Protein AF-A0ABD2N8P1-F1 (afdb_monomer_lite)

Sequence (182 aa):
FDCNRLTKDELTYELVIRGFEDVGTVEIMRSCPRNVIKLECSGQSLTYPSYSLNCDDEFNIIENKIKEVIGLIDQFNDDIKSSLYRKIISKIAHIVERVDRAHPTEDTKLEERSQLSSKALTLLPKLKTCVRTLHNQELSILDASLLNIRVDSDDDLSFDGSDEENEGAVGNSTPKPAGVTK

Structure (mmCIF, N/CA/C/O backbone):
data_AF-A0ABD2N8P1-F1
#
_entry.id   AF-A0ABD2N8P1-F1
#
loop_
_atom_site.group_PDB
_atom_site.id
_atom_site.type_symbol
_atom_site.label_atom_id
_atom_site.label_alt_id
_atom_site.label_comp_id
_atom_site.label_asym_id
_atom_site.label_entity_id
_atom_site.label_seq_id
_atom_site.pdbx_PDB_ins_code
_atom_site.Cartn_x
_atom_site.Cartn_y
_atom_site.Cartn_z
_atom_site.occupancy
_atom_site.B_iso_or_equiv
_atom_site.auth_seq_id
_atom_site.auth_comp_id
_atom_site.auth_asym_id
_atom_site.auth_atom_id
_atom_site.pdbx_PDB_model_num
ATOM 1 N N . PHE A 1 1 ? 2.872 -7.255 2.268 1.00 84.06 1 PHE A N 1
ATOM 2 C CA . PHE A 1 1 ? 1.469 -6.762 2.410 1.00 84.06 1 PHE A CA 1
ATOM 3 C C . PHE A 1 1 ? 0.478 -7.945 2.447 1.00 84.06 1 PHE A C 1
ATOM 5 O O . PHE A 1 1 ? 0.920 -9.076 2.294 1.00 84.06 1 PHE A O 1
ATOM 12 N N . ASP A 1 2 ? -0.837 -7.735 2.643 1.00 88.94 2 ASP A N 1
ATOM 13 C CA . ASP A 1 2 ? -1.879 -8.788 2.516 1.00 88.94 2 ASP A CA 1
ATOM 14 C C . ASP A 1 2 ? -2.625 -8.673 1.172 1.00 88.94 2 ASP A C 1
ATOM 16 O O . ASP A 1 2 ? -3.414 -7.748 0.967 1.00 88.94 2 ASP A O 1
ATOM 20 N N . CYS A 1 3 ? -2.422 -9.639 0.266 1.00 90.06 3 CYS A N 1
ATOM 21 C CA . CYS A 1 3 ? -3.036 -9.645 -1.068 1.00 90.06 3 CYS A CA 1
ATOM 22 C C . CYS A 1 3 ? -4.579 -9.647 -1.031 1.00 90.06 3 CYS A C 1
ATOM 24 O O . CYS A 1 3 ? -5.211 -9.201 -1.983 1.00 90.06 3 CYS A O 1
ATOM 26 N N . ASN A 1 4 ? -5.227 -10.111 0.049 1.00 90.56 4 ASN A N 1
ATOM 27 C CA . ASN A 1 4 ? -6.697 -10.071 0.141 1.00 90.56 4 ASN A CA 1
ATOM 28 C C . ASN A 1 4 ? -7.255 -8.641 0.193 1.00 90.56 4 ASN A C 1
ATOM 30 O O . ASN A 1 4 ? -8.431 -8.431 -0.103 1.00 90.56 4 ASN A O 1
ATOM 34 N N . ARG A 1 5 ? -6.424 -7.677 0.605 1.00 91.56 5 ARG A N 1
ATOM 35 C CA . ARG A 1 5 ? -6.806 -6.284 0.885 1.00 91.56 5 ARG A CA 1
ATOM 36 C C . ARG A 1 5 ? -6.405 -5.317 -0.225 1.00 91.56 5 ARG A C 1
ATOM 38 O O . ARG A 1 5 ? -6.773 -4.144 -0.163 1.00 91.56 5 ARG A O 1
ATOM 45 N N . LEU A 1 6 ? -5.691 -5.828 -1.226 1.00 91.62 6 LEU A N 1
ATOM 46 C CA . LEU A 1 6 ? -5.334 -5.110 -2.436 1.00 91.62 6 LEU A CA 1
ATOM 47 C C . LEU A 1 6 ? -6.500 -5.073 -3.434 1.00 91.62 6 LEU A C 1
ATOM 49 O O . LEU A 1 6 ? -7.371 -5.949 -3.471 1.00 91.62 6 LEU A O 1
ATOM 53 N N . THR A 1 7 ? -6.499 -4.014 -4.230 1.00 92.06 7 THR A N 1
ATOM 54 C CA . THR A 1 7 ? -7.407 -3.762 -5.357 1.00 92.06 7 THR A CA 1
ATOM 55 C C . THR A 1 7 ? -6.928 -4.484 -6.629 1.00 92.06 7 THR A C 1
ATOM 57 O O . THR A 1 7 ? -5.819 -5.017 -6.659 1.00 92.06 7 THR A O 1
ATOM 60 N N . LYS A 1 8 ? -7.778 -4.610 -7.663 1.00 90.75 8 LYS A N 1
ATOM 61 C CA . LYS A 1 8 ? -7.465 -5.446 -8.846 1.00 90.75 8 LYS A CA 1
ATOM 62 C C . LYS A 1 8 ? -6.214 -4.950 -9.582 1.00 90.75 8 LYS A C 1
ATOM 64 O O . LYS A 1 8 ? -5.401 -5.761 -10.005 1.00 90.75 8 LYS A O 1
ATOM 69 N N . ASP A 1 9 ? -6.061 -3.640 -9.711 1.00 91.19 9 ASP A N 1
ATOM 70 C CA . ASP A 1 9 ? -4.898 -2.953 -10.278 1.00 91.19 9 ASP A CA 1
ATOM 71 C C . ASP A 1 9 ? -3.611 -3.240 -9.489 1.00 91.19 9 ASP A C 1
ATOM 73 O O . ASP A 1 9 ? -2.598 -3.597 -10.082 1.00 91.19 9 ASP A O 1
ATOM 77 N N . GLU A 1 10 ? -3.665 -3.185 -8.156 1.00 92.69 10 GLU A N 1
ATOM 78 C CA . GLU A 1 10 ? -2.534 -3.523 -7.277 1.00 92.69 10 GLU A CA 1
ATOM 79 C C . GLU A 1 10 ? -2.137 -5.004 -7.413 1.00 92.69 10 GLU A C 1
ATOM 81 O O . GLU A 1 10 ? -0.960 -5.324 -7.539 1.00 92.69 10 GLU A O 1
ATOM 86 N N . LEU A 1 11 ? -3.115 -5.915 -7.480 1.00 91.81 11 LEU A N 1
ATOM 87 C CA . LEU A 1 11 ? -2.852 -7.335 -7.743 1.00 91.81 11 LEU A CA 1
ATOM 88 C C . LEU A 1 11 ? -2.287 -7.578 -9.147 1.00 91.81 11 LEU A C 1
ATOM 90 O O . LEU A 1 11 ? -1.406 -8.414 -9.303 1.00 91.81 11 LEU A O 1
ATOM 94 N N . THR A 1 12 ? -2.773 -6.852 -10.158 1.00 90.94 12 THR A N 1
ATOM 95 C CA . THR A 1 12 ? -2.262 -6.944 -11.538 1.00 90.94 12 THR A CA 1
ATOM 96 C C . THR A 1 12 ? -0.800 -6.509 -11.587 1.00 90.94 12 THR A C 1
ATOM 98 O O . THR A 1 12 ? 0.025 -7.215 -12.153 1.00 90.94 12 THR A O 1
ATOM 101 N N . TYR A 1 13 ? -0.463 -5.398 -10.929 1.00 91.06 13 TYR A N 1
ATOM 102 C CA . TYR A 1 13 ? 0.910 -4.916 -10.807 1.00 91.06 13 TYR A CA 1
ATOM 103 C C . TYR A 1 13 ? 1.836 -5.968 -10.168 1.00 91.06 13 TYR A C 1
ATOM 105 O O . TYR A 1 13 ? 2.838 -6.342 -10.773 1.00 91.06 13 TYR A O 1
ATOM 113 N N . GLU A 1 14 ? 1.472 -6.522 -9.005 1.00 91.56 14 GLU A N 1
ATOM 114 C CA . GLU A 1 14 ? 2.292 -7.519 -8.289 1.00 91.56 14 GLU A CA 1
ATOM 115 C C . GLU A 1 14 ? 2.483 -8.850 -9.046 1.00 91.56 14 GLU A C 1
ATOM 117 O O . GLU A 1 14 ? 3.430 -9.589 -8.756 1.00 91.56 14 GLU A O 1
ATOM 122 N N . LEU A 1 15 ? 1.595 -9.159 -9.997 1.00 90.25 15 LEU A N 1
ATOM 123 C CA . LEU A 1 15 ? 1.695 -10.296 -10.916 1.00 90.25 15 LEU A CA 1
ATOM 124 C C . LEU A 1 15 ? 2.618 -9.993 -12.101 1.00 90.25 15 LEU A C 1
ATOM 126 O O . LEU A 1 15 ? 3.538 -10.765 -12.372 1.00 90.25 15 LEU A O 1
ATOM 130 N N . VAL A 1 16 ? 2.412 -8.849 -12.762 1.00 89.31 16 VAL A N 1
ATOM 131 C CA . VAL A 1 16 ? 3.178 -8.424 -13.944 1.00 89.31 16 VAL A CA 1
ATOM 132 C C . VAL A 1 16 ? 4.664 -8.276 -13.615 1.00 89.31 16 VAL A C 1
ATOM 134 O O . VAL A 1 16 ? 5.497 -8.842 -14.320 1.00 89.31 16 VAL A O 1
ATOM 137 N N . ILE A 1 17 ? 5.019 -7.637 -12.492 1.00 88.62 17 ILE A N 1
ATOM 138 C CA . ILE A 1 17 ? 6.430 -7.510 -12.064 1.00 88.62 17 ILE A CA 1
ATOM 139 C C . ILE A 1 17 ? 7.101 -8.860 -11.749 1.00 88.62 17 ILE A C 1
ATOM 141 O O . ILE A 1 17 ? 8.323 -8.934 -11.669 1.00 88.62 17 ILE A O 1
ATOM 145 N N . ARG A 1 18 ? 6.313 -9.927 -11.560 1.00 88.31 18 ARG A N 1
ATOM 146 C CA . ARG A 1 18 ? 6.786 -11.300 -11.326 1.00 88.31 18 ARG A CA 1
ATOM 147 C C . ARG A 1 18 ? 6.705 -12.190 -12.572 1.00 88.31 18 ARG A C 1
ATOM 149 O O . ARG A 1 18 ? 7.014 -13.373 -12.480 1.00 88.31 18 ARG A O 1
ATOM 156 N N . GLY A 1 19 ? 6.322 -11.638 -13.726 1.00 87.12 19 GLY A N 1
ATOM 157 C CA . GLY A 1 19 ? 6.212 -12.369 -14.992 1.00 87.12 19 GLY A CA 1
ATOM 158 C C . GLY A 1 19 ? 4.931 -13.188 -15.161 1.00 87.12 19 GLY A C 1
ATOM 159 O O . GLY A 1 19 ? 4.904 -14.098 -15.986 1.00 87.12 19 GLY A O 1
ATOM 160 N N . PHE A 1 20 ? 3.878 -12.893 -14.394 1.00 87.25 20 PHE A N 1
ATOM 161 C CA . PHE A 1 20 ? 2.564 -13.513 -14.566 1.00 87.25 20 PHE A CA 1
ATOM 162 C C . PHE A 1 20 ? 1.635 -12.588 -15.355 1.00 87.25 20 PHE A C 1
ATOM 164 O O . PHE A 1 20 ? 1.108 -11.610 -14.821 1.00 87.25 20 PHE A O 1
ATOM 171 N N . GLU A 1 21 ? 1.404 -12.929 -16.619 1.00 82.88 21 GLU A N 1
ATOM 172 C CA . GLU A 1 21 ? 0.419 -12.274 -17.482 1.00 82.88 21 GLU A CA 1
ATOM 173 C C . GLU A 1 21 ? -0.933 -13.018 -17.453 1.00 82.88 21 GLU A C 1
ATOM 175 O O . GLU A 1 21 ? -1.002 -14.208 -17.145 1.00 82.88 21 GLU A O 1
ATOM 180 N N . ASP A 1 22 ? -2.013 -12.285 -17.734 1.00 73.75 22 ASP A N 1
ATOM 181 C CA . ASP A 1 22 ? -3.395 -12.768 -17.930 1.00 73.75 22 ASP A CA 1
ATOM 182 C C . ASP A 1 22 ? -3.952 -13.759 -16.875 1.00 73.75 22 ASP A C 1
ATOM 184 O O . ASP A 1 22 ? -4.574 -14.787 -17.160 1.00 73.75 22 ASP A O 1
ATOM 188 N N . VAL A 1 23 ? -3.737 -13.446 -15.593 1.00 73.50 23 VAL A N 1
ATOM 189 C CA . VAL A 1 23 ? -4.195 -14.277 -14.467 1.00 73.50 23 VAL A CA 1
ATOM 190 C C . VAL A 1 23 ? -5.703 -14.112 -14.227 1.00 73.50 23 VAL A C 1
ATOM 192 O O . VAL A 1 23 ? -6.139 -13.158 -13.587 1.00 73.50 23 VAL A O 1
ATOM 195 N N . GLY A 1 24 ? -6.484 -15.091 -14.695 1.00 80.81 24 GLY A N 1
ATOM 196 C CA . GLY A 1 24 ? -7.954 -15.079 -14.803 1.00 80.81 24 GLY A CA 1
ATOM 197 C C . GLY A 1 24 ? -8.776 -14.449 -13.661 1.00 80.81 24 GLY A C 1
ATOM 198 O O . GLY A 1 24 ? -9.168 -13.284 -13.735 1.00 80.81 24 GLY A O 1
ATOM 199 N N . THR A 1 25 ? -9.187 -15.230 -12.651 1.00 89.19 25 THR A N 1
ATOM 200 C CA . THR A 1 25 ? -10.119 -14.729 -11.616 1.00 89.19 25 THR A CA 1
ATOM 201 C C . THR A 1 25 ? -9.390 -13.987 -10.494 1.00 89.19 25 THR A C 1
ATOM 203 O O . THR A 1 25 ? -8.269 -14.332 -10.126 1.00 89.19 25 THR A O 1
ATOM 206 N N . VAL A 1 26 ? -10.060 -13.011 -9.865 1.00 86.56 26 VAL A N 1
ATOM 207 C CA . VAL A 1 26 ? -9.504 -12.220 -8.742 1.00 86.56 26 VAL A CA 1
ATOM 208 C C . VAL A 1 26 ? -9.037 -13.102 -7.572 1.00 86.56 26 VAL A C 1
ATOM 210 O O . VAL A 1 26 ? -8.120 -12.736 -6.841 1.00 86.56 26 VAL A O 1
ATOM 213 N N . GLU A 1 27 ? -9.629 -14.281 -7.388 1.00 88.25 27 GLU A N 1
ATOM 214 C CA . GLU A 1 27 ? -9.180 -15.254 -6.391 1.00 88.25 27 GLU A CA 1
ATOM 215 C C . GLU A 1 27 ? -7.808 -15.852 -6.740 1.00 88.25 27 GLU A C 1
ATOM 217 O O . GLU A 1 27 ? -6.910 -15.867 -5.893 1.00 88.25 27 GLU A O 1
ATOM 222 N N . ILE A 1 28 ? -7.597 -16.242 -8.002 1.00 88.06 28 ILE A N 1
ATOM 223 C CA . ILE A 1 28 ? -6.290 -16.693 -8.501 1.00 88.06 28 ILE A CA 1
ATOM 224 C C . ILE A 1 28 ? -5.282 -15.538 -8.413 1.00 88.06 28 ILE A C 1
ATOM 226 O O . ILE A 1 28 ? -4.182 -15.736 -7.893 1.00 88.06 28 ILE A O 1
ATOM 230 N N . MET A 1 29 ? -5.684 -14.314 -8.786 1.00 88.88 29 MET A N 1
ATOM 231 C CA . MET A 1 29 ? -4.850 -13.109 -8.655 1.00 88.88 29 MET A CA 1
ATOM 232 C C . MET A 1 29 ? -4.424 -12.809 -7.209 1.00 88.88 29 MET A C 1
ATOM 234 O O . MET A 1 29 ? -3.410 -12.155 -7.003 1.00 88.88 29 MET A O 1
ATOM 238 N N . ARG A 1 30 ? -5.164 -13.274 -6.191 1.00 91.19 30 ARG A N 1
ATOM 239 C CA . ARG A 1 30 ? -4.776 -13.164 -4.769 1.00 91.19 30 ARG A CA 1
ATOM 240 C C . ARG A 1 30 ? -3.928 -14.337 -4.288 1.00 91.19 30 ARG A C 1
ATOM 242 O O . ARG A 1 30 ? -3.081 -14.154 -3.413 1.00 91.19 30 ARG A O 1
ATOM 249 N N . SER A 1 31 ? -4.199 -15.537 -4.795 1.00 89.88 31 SER A N 1
ATOM 250 C CA . SER A 1 31 ? -3.516 -16.772 -4.399 1.00 89.88 31 SER A CA 1
ATOM 251 C C . SER A 1 31 ? -2.099 -16.844 -4.969 1.00 89.88 31 SER A C 1
ATOM 253 O O . SER A 1 31 ? -1.158 -17.168 -4.247 1.00 89.88 31 SER A O 1
ATOM 255 N N . CYS A 1 32 ? -1.930 -16.467 -6.239 1.00 88.62 32 CYS A N 1
ATOM 256 C CA . CYS A 1 32 ? -0.658 -16.539 -6.949 1.00 88.62 32 CYS A CA 1
ATOM 257 C C . CYS A 1 32 ? 0.455 -15.684 -6.295 1.00 88.62 32 CYS A C 1
ATOM 259 O O . CYS A 1 32 ? 1.419 -16.285 -5.814 1.00 88.62 32 CYS A O 1
ATOM 261 N N . PRO A 1 33 ? 0.327 -14.347 -6.122 1.00 87.25 33 PRO A N 1
ATOM 262 C CA . PRO A 1 33 ? 1.385 -13.546 -5.503 1.00 87.25 33 PRO A CA 1
ATOM 263 C C . PRO A 1 33 ? 1.606 -13.928 -4.036 1.00 87.25 33 PRO A C 1
ATOM 265 O O . PRO A 1 33 ? 2.738 -13.925 -3.571 1.00 87.25 33 PRO A O 1
ATOM 268 N N . ARG A 1 34 ? 0.563 -14.351 -3.304 1.00 90.00 34 ARG A N 1
ATOM 269 C CA . ARG A 1 34 ? 0.710 -14.860 -1.930 1.00 90.00 34 ARG A CA 1
ATOM 270 C C . ARG A 1 34 ? 1.604 -16.095 -1.867 1.00 90.00 34 ARG A C 1
ATOM 272 O O . ARG A 1 34 ? 2.397 -16.218 -0.937 1.00 90.00 34 ARG A O 1
ATOM 279 N N . ASN A 1 35 ? 1.436 -17.029 -2.797 1.00 88.56 35 ASN A N 1
ATOM 280 C CA . ASN A 1 35 ? 2.256 -18.232 -2.840 1.00 88.56 35 ASN A CA 1
ATOM 281 C C . ASN A 1 35 ? 3.689 -17.884 -3.238 1.00 88.56 35 ASN A C 1
ATOM 283 O O . ASN A 1 35 ? 4.609 -18.362 -2.588 1.00 88.56 35 ASN A O 1
ATOM 287 N N . VAL A 1 36 ? 3.878 -16.982 -4.203 1.00 87.81 36 VAL A N 1
ATOM 288 C CA . VAL A 1 36 ? 5.212 -16.517 -4.599 1.00 87.81 36 VAL A CA 1
ATOM 289 C C . VAL A 1 36 ? 5.940 -15.813 -3.445 1.00 87.81 36 VAL A C 1
ATOM 291 O O . VAL A 1 36 ? 7.051 -16.212 -3.113 1.00 87.81 36 VAL A O 1
ATOM 294 N N . ILE A 1 37 ? 5.288 -14.885 -2.735 1.00 86.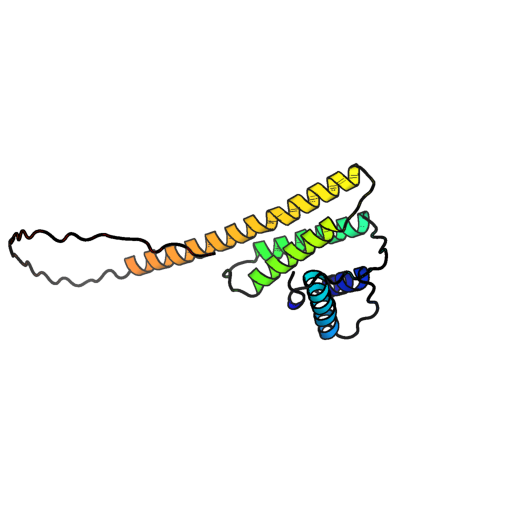94 37 ILE A N 1
ATOM 295 C CA . ILE A 1 37 ? 5.852 -14.211 -1.547 1.00 86.94 37 ILE A CA 1
ATOM 296 C C . ILE A 1 37 ? 6.240 -15.218 -0.451 1.00 86.94 37 ILE A C 1
ATOM 298 O O . ILE A 1 37 ? 7.256 -15.057 0.219 1.00 86.94 37 ILE A O 1
ATOM 302 N N . LYS A 1 38 ? 5.477 -16.305 -0.268 1.00 88.75 38 LYS A N 1
ATOM 303 C CA . LYS A 1 38 ? 5.870 -17.377 0.666 1.00 88.75 38 LYS A CA 1
ATOM 304 C C . LYS A 1 38 ? 7.142 -18.107 0.226 1.00 88.75 38 LYS A C 1
ATOM 306 O O . LYS A 1 38 ? 7.929 -18.476 1.094 1.00 88.75 38 LYS A O 1
ATOM 311 N N . LEU A 1 39 ? 7.338 -18.325 -1.077 1.00 87.50 39 LEU A N 1
ATOM 312 C CA . LEU A 1 39 ? 8.556 -18.944 -1.608 1.00 87.50 39 LEU A CA 1
ATOM 313 C C . LEU A 1 39 ? 9.757 -17.996 -1.446 1.00 87.50 39 LEU A C 1
ATOM 315 O O . LEU A 1 39 ? 10.779 -18.428 -0.912 1.00 87.50 39 LEU A O 1
ATOM 319 N N . GLU A 1 40 ? 9.590 -16.705 -1.765 1.00 86.31 40 GLU A N 1
ATOM 320 C CA . GLU A 1 40 ? 10.573 -15.636 -1.501 1.00 86.31 40 GLU A CA 1
ATOM 321 C C . GLU A 1 40 ? 11.011 -15.648 -0.020 1.00 86.31 40 GLU A C 1
ATOM 323 O O . GLU A 1 40 ? 12.195 -15.789 0.287 1.00 86.31 40 GLU A O 1
ATOM 328 N N . CYS A 1 41 ? 10.056 -15.606 0.921 1.00 85.38 41 CYS A N 1
ATOM 329 C CA . CYS A 1 41 ? 10.340 -15.658 2.362 1.00 85.38 41 CYS A CA 1
ATOM 330 C C . CYS A 1 41 ? 10.957 -16.9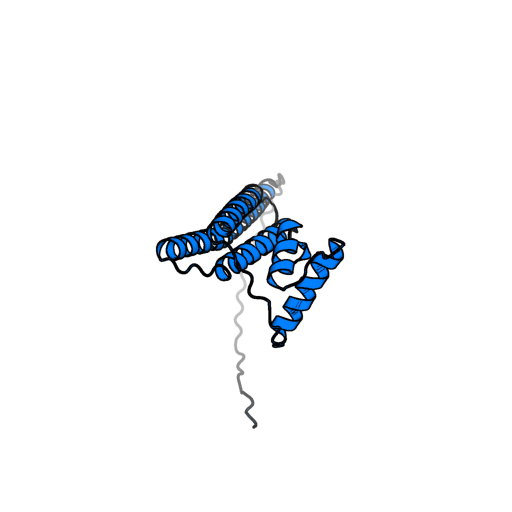86 2.838 1.00 85.38 41 CYS A C 1
ATOM 332 O O . CYS A 1 41 ? 11.578 -17.014 3.898 1.00 85.38 41 CYS A O 1
ATOM 334 N N . SER A 1 42 ? 10.796 -18.083 2.090 1.00 89.50 42 SER A N 1
ATOM 335 C CA . SER A 1 42 ? 11.434 -19.375 2.394 1.00 89.50 42 SER A CA 1
ATOM 336 C C . SER A 1 42 ? 12.888 -19.475 1.910 1.00 89.50 42 SER A C 1
ATOM 338 O O . SER A 1 42 ? 13.522 -20.513 2.090 1.00 89.50 42 SER A O 1
ATOM 340 N N . GLY A 1 43 ? 13.425 -18.411 1.300 1.00 83.12 43 GLY A N 1
ATOM 341 C CA . GLY A 1 43 ? 14.783 -18.376 0.755 1.00 83.12 43 GLY A CA 1
ATOM 342 C C . GLY A 1 43 ? 14.920 -19.022 -0.625 1.00 83.12 43 GLY A C 1
ATOM 343 O O . GLY A 1 43 ? 16.040 -19.207 -1.100 1.00 83.12 43 GLY A O 1
ATOM 344 N N . GLN A 1 44 ? 13.811 -19.362 -1.292 1.00 82.56 44 GLN A N 1
ATOM 345 C CA . GLN A 1 44 ? 13.855 -19.810 -2.681 1.00 82.56 44 GLN A CA 1
ATOM 346 C C . GLN A 1 44 ? 14.045 -18.602 -3.599 1.00 82.56 44 GLN A C 1
ATOM 348 O O . GLN A 1 44 ? 13.186 -17.726 -3.686 1.00 82.56 44 GLN A O 1
ATOM 353 N N . SER A 1 45 ? 15.185 -18.560 -4.292 1.00 73.19 45 SER A N 1
ATOM 354 C CA . SER A 1 45 ? 15.455 -17.528 -5.289 1.00 73.19 45 SER A CA 1
ATOM 355 C C . SER A 1 45 ? 14.634 -17.801 -6.548 1.00 73.19 45 SER A C 1
ATOM 357 O O . SER A 1 45 ? 14.816 -18.820 -7.213 1.00 73.19 45 SER A O 1
ATOM 359 N N . LEU A 1 46 ? 13.726 -16.880 -6.863 1.00 78.50 46 LEU A N 1
ATOM 360 C CA . LEU A 1 46 ? 12.984 -16.844 -8.116 1.00 78.50 46 LEU A CA 1
ATOM 361 C C . LEU A 1 46 ? 13.591 -15.754 -9.001 1.00 78.50 46 LEU A C 1
ATOM 363 O O . LEU A 1 46 ? 13.789 -14.622 -8.559 1.00 78.50 46 LEU A O 1
ATOM 367 N N . THR A 1 47 ? 13.911 -16.095 -10.248 1.00 77.56 47 THR A N 1
ATOM 368 C CA . THR A 1 47 ? 14.393 -15.121 -11.232 1.00 77.56 47 THR A CA 1
ATOM 369 C C . THR A 1 47 ? 13.197 -14.458 -11.899 1.00 77.56 47 THR A C 1
ATOM 371 O O . THR A 1 47 ? 12.467 -15.107 -12.645 1.00 77.56 47 THR A O 1
ATOM 374 N N . TYR A 1 48 ? 12.999 -13.169 -11.635 1.00 82.00 48 TYR A N 1
ATOM 375 C CA . TYR A 1 48 ? 11.939 -12.381 -12.263 1.00 82.00 48 TYR A CA 1
ATOM 376 C C . TYR A 1 48 ? 12.404 -11.739 -13.573 1.00 82.00 48 TYR A C 1
ATOM 378 O O . TYR A 1 48 ? 13.595 -11.443 -13.719 1.00 82.00 48 TYR A O 1
ATOM 386 N N . PRO A 1 49 ? 11.493 -11.518 -14.539 1.00 81.69 49 PRO A N 1
ATOM 387 C CA . PRO A 1 49 ? 11.819 -10.758 -15.737 1.00 81.69 49 PRO A CA 1
ATOM 388 C C . PRO A 1 49 ? 12.199 -9.318 -15.372 1.00 81.69 49 PRO A C 1
ATOM 390 O O . PRO A 1 49 ? 11.682 -8.740 -14.416 1.00 81.69 49 PRO A O 1
ATOM 393 N N . SER A 1 50 ? 13.085 -8.713 -16.164 1.00 73.50 50 SER A N 1
ATOM 394 C CA . SER A 1 50 ? 13.394 -7.289 -16.027 1.00 73.50 50 SER A CA 1
ATOM 395 C C . SER A 1 50 ? 12.208 -6.470 -16.537 1.00 73.50 50 SER A C 1
ATOM 397 O O . SER A 1 50 ? 12.024 -6.308 -17.742 1.00 73.50 50 SER A O 1
ATOM 399 N N . TYR A 1 51 ? 11.372 -5.993 -15.616 1.00 70.44 51 TYR A N 1
ATOM 400 C CA . TYR A 1 51 ? 10.238 -5.136 -15.940 1.00 70.44 51 TYR A CA 1
ATOM 401 C C . TYR A 1 51 ? 10.691 -3.670 -15.970 1.00 70.44 51 TYR A C 1
ATOM 403 O O . TYR A 1 51 ? 11.014 -3.091 -14.931 1.00 70.44 51 TYR A O 1
ATOM 411 N N . SER A 1 52 ? 10.750 -3.066 -17.162 1.00 70.19 52 SER A N 1
ATOM 412 C CA . SER A 1 52 ? 11.176 -1.671 -17.332 1.00 70.19 52 SER A CA 1
ATOM 413 C C . SER A 1 52 ? 10.064 -0.707 -16.909 1.00 70.19 52 SER A C 1
ATOM 415 O O . SER A 1 52 ? 9.264 -0.246 -17.724 1.00 70.19 52 SER A O 1
ATOM 417 N N . LEU A 1 53 ? 10.013 -0.414 -15.612 1.00 75.56 53 LEU A N 1
ATOM 418 C CA . LEU A 1 53 ? 9.122 0.584 -15.033 1.00 75.56 53 LEU A CA 1
ATOM 419 C C . LEU A 1 53 ? 9.479 1.983 -15.558 1.00 75.56 53 LEU A C 1
ATOM 421 O O . LEU A 1 53 ? 10.569 2.488 -15.276 1.00 75.56 53 LEU A O 1
ATOM 425 N N . ASN A 1 54 ? 8.556 2.639 -16.267 1.00 87.44 54 ASN A N 1
ATOM 426 C CA . ASN A 1 54 ? 8.674 4.076 -16.491 1.00 87.44 54 ASN A CA 1
ATOM 427 C C . ASN A 1 54 ? 8.496 4.786 -15.142 1.00 87.44 54 ASN A C 1
ATOM 429 O O . ASN A 1 54 ? 7.416 4.743 -14.552 1.00 87.44 54 ASN A O 1
ATOM 433 N N . CYS A 1 55 ? 9.560 5.422 -14.649 1.00 87.75 55 CYS A N 1
ATOM 434 C CA . CYS A 1 55 ? 9.555 6.059 -13.334 1.00 87.75 55 CYS A CA 1
ATOM 435 C C . CYS A 1 55 ? 8.477 7.146 -13.222 1.00 87.75 55 CYS A C 1
ATOM 437 O O . CYS A 1 55 ? 7.866 7.267 -12.167 1.00 87.75 55 CYS A O 1
ATOM 439 N N . ASP A 1 56 ? 8.194 7.873 -14.306 1.00 89.56 56 ASP A N 1
ATOM 440 C CA . ASP A 1 56 ? 7.232 8.981 -14.285 1.00 89.56 56 ASP A CA 1
ATOM 441 C C . ASP A 1 56 ? 5.791 8.466 -14.136 1.00 89.56 56 ASP A C 1
ATOM 443 O O . ASP A 1 56 ? 5.017 8.977 -13.324 1.00 89.56 56 ASP A O 1
ATOM 447 N N . ASP A 1 57 ? 5.434 7.395 -14.851 1.00 90.81 57 ASP A N 1
ATOM 448 C CA . ASP A 1 57 ? 4.128 6.739 -14.710 1.00 90.81 57 ASP A CA 1
ATOM 449 C C . ASP A 1 57 ? 3.977 6.106 -13.317 1.00 90.81 57 ASP A C 1
ATOM 451 O O . ASP A 1 57 ? 2.937 6.242 -12.668 1.00 90.81 57 ASP A O 1
ATOM 455 N N . GLU A 1 58 ? 5.034 5.466 -12.811 1.00 90.88 58 GLU A N 1
ATOM 456 C CA . GLU A 1 58 ? 5.033 4.862 -11.479 1.00 90.88 58 GLU A CA 1
ATOM 457 C C . GLU A 1 58 ? 4.886 5.892 -10.361 1.00 90.88 58 GLU A C 1
ATOM 459 O O . GLU A 1 58 ? 4.082 5.682 -9.452 1.00 90.88 58 GLU A O 1
ATOM 464 N N . PHE A 1 59 ? 5.603 7.016 -10.423 1.00 94.25 59 PHE A N 1
ATOM 465 C CA . PHE A 1 59 ? 5.497 8.091 -9.437 1.00 94.25 59 PHE A CA 1
ATOM 466 C C . PHE A 1 59 ? 4.088 8.691 -9.414 1.00 94.25 59 PHE A C 1
ATOM 468 O O . PHE A 1 59 ? 3.509 8.836 -8.333 1.00 94.25 59 PHE A O 1
ATOM 475 N N . ASN A 1 60 ? 3.477 8.913 -10.583 1.00 95.06 60 ASN A N 1
ATOM 476 C CA . ASN A 1 60 ? 2.077 9.328 -10.690 1.00 95.06 60 ASN A CA 1
ATOM 477 C C . ASN A 1 60 ? 1.112 8.309 -10.051 1.00 95.06 60 ASN A C 1
ATOM 479 O O . ASN A 1 60 ? 0.196 8.686 -9.312 1.00 95.06 60 ASN A O 1
ATOM 483 N N . ILE A 1 61 ? 1.304 7.005 -10.285 1.00 94.50 61 ILE A N 1
ATOM 484 C CA . ILE A 1 61 ? 0.462 5.960 -9.679 1.00 94.50 61 ILE A CA 1
ATOM 485 C C . ILE A 1 61 ? 0.667 5.901 -8.157 1.00 94.50 61 ILE A C 1
ATOM 487 O O . ILE A 1 61 ? -0.312 5.835 -7.409 1.00 94.50 61 ILE A O 1
ATOM 491 N N . ILE A 1 62 ? 1.912 5.969 -7.682 1.00 95.69 62 ILE A N 1
ATOM 492 C CA . ILE A 1 62 ? 2.265 6.003 -6.257 1.00 95.69 62 ILE A CA 1
ATOM 493 C C . ILE A 1 62 ? 1.614 7.210 -5.572 1.00 95.69 62 ILE A C 1
ATOM 495 O O . ILE A 1 62 ? 0.996 7.050 -4.519 1.00 95.69 62 ILE A O 1
ATOM 499 N N . GLU A 1 63 ? 1.689 8.405 -6.163 1.00 96.81 63 GLU A N 1
ATOM 500 C CA . GLU A 1 63 ? 1.098 9.614 -5.586 1.00 96.81 63 GLU A CA 1
ATOM 501 C C . GLU A 1 63 ? -0.436 9.516 -5.503 1.00 96.81 63 GLU A C 1
ATOM 503 O O . GLU A 1 63 ? -1.034 9.847 -4.475 1.00 96.81 63 GLU A O 1
ATOM 508 N N . ASN A 1 64 ? -1.082 8.978 -6.542 1.00 96.75 64 ASN A N 1
ATOM 509 C CA . ASN A 1 64 ? -2.522 8.711 -6.539 1.00 96.75 64 ASN A CA 1
ATOM 510 C C . ASN A 1 64 ? -2.922 7.675 -5.475 1.00 96.75 64 ASN A C 1
ATOM 512 O O . ASN A 1 64 ? -3.943 7.842 -4.805 1.00 96.75 64 ASN A O 1
ATOM 516 N N . LYS A 1 65 ? -2.098 6.648 -5.239 1.00 96.25 65 LYS A N 1
ATOM 517 C CA . LYS A 1 65 ? -2.319 5.669 -4.163 1.00 96.25 65 LYS A CA 1
ATOM 518 C C . LYS A 1 65 ? -2.083 6.248 -2.769 1.00 96.25 65 LYS A C 1
ATOM 520 O O . LYS A 1 65 ? -2.823 5.910 -1.848 1.00 96.25 65 LYS A O 1
ATOM 525 N N . ILE A 1 66 ? -1.135 7.170 -2.608 1.00 97.38 66 ILE A N 1
ATOM 526 C CA . ILE A 1 66 ? -0.967 7.944 -1.369 1.00 97.38 66 ILE A CA 1
ATOM 527 C C . ILE A 1 66 ? -2.227 8.782 -1.095 1.00 97.38 66 ILE A C 1
ATOM 529 O O . ILE A 1 66 ? -2.735 8.746 0.024 1.00 97.38 66 ILE A O 1
ATOM 533 N N . LYS A 1 67 ? -2.783 9.463 -2.109 1.00 97.50 67 LYS A N 1
ATOM 534 C CA . LYS A 1 67 ? -4.048 10.218 -2.000 1.00 97.50 67 LYS A CA 1
ATOM 535 C C . LYS A 1 67 ? -5.233 9.309 -1.627 1.00 97.50 67 LYS A C 1
ATOM 537 O O . LYS A 1 67 ? -5.984 9.652 -0.716 1.00 97.50 67 LYS A O 1
ATOM 542 N N . GLU A 1 68 ? -5.357 8.130 -2.250 1.00 96.56 68 GLU A N 1
ATOM 543 C CA . GLU A 1 68 ? -6.370 7.112 -1.901 1.00 96.56 68 GLU A CA 1
ATOM 544 C C . GLU A 1 68 ? -6.275 6.712 -0.416 1.00 96.56 68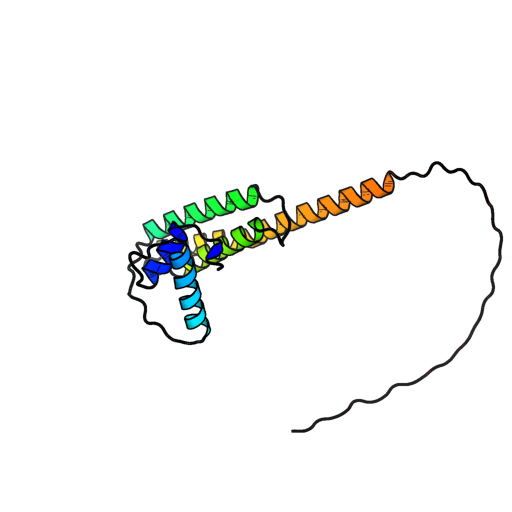 GLU A C 1
ATOM 546 O O . GLU A 1 68 ? -7.275 6.695 0.300 1.00 96.56 68 GLU A O 1
ATOM 551 N N . VAL A 1 69 ? -5.063 6.426 0.070 1.00 96.94 69 VAL A N 1
ATOM 552 C CA . VAL A 1 69 ? -4.833 6.004 1.459 1.00 96.94 69 VAL A CA 1
ATOM 553 C C . VAL A 1 69 ? -5.055 7.137 2.462 1.00 96.94 69 VAL A C 1
ATOM 555 O O . VAL A 1 69 ? -5.587 6.867 3.536 1.00 96.94 69 VAL A O 1
ATOM 558 N N . ILE A 1 70 ? -4.712 8.386 2.130 1.00 96.94 70 ILE A N 1
ATOM 559 C CA . ILE A 1 70 ? -5.037 9.553 2.968 1.00 96.94 70 ILE A CA 1
ATOM 560 C C . ILE A 1 70 ? -6.555 9.649 3.161 1.00 96.94 70 ILE A C 1
ATOM 562 O O . ILE A 1 70 ? -7.007 9.658 4.300 1.00 96.94 70 ILE A O 1
ATOM 566 N N . GLY A 1 71 ? -7.344 9.568 2.083 1.00 96.50 71 GLY A N 1
ATOM 567 C CA . GLY A 1 71 ? -8.808 9.582 2.185 1.00 96.50 71 GLY A CA 1
ATOM 568 C C . GLY A 1 71 ? -9.384 8.440 3.038 1.00 96.50 71 GLY A C 1
ATOM 569 O O . GLY A 1 71 ? -10.371 8.640 3.740 1.00 96.50 71 GLY A O 1
ATOM 570 N N . LEU A 1 72 ? -8.752 7.258 3.038 1.00 95.44 72 LEU A N 1
ATOM 571 C CA . LEU A 1 72 ? -9.130 6.151 3.929 1.00 95.44 72 LEU A CA 1
ATOM 572 C C . LEU A 1 72 ? -8.749 6.396 5.401 1.00 95.44 72 LEU A C 1
ATOM 574 O O . LEU A 1 72 ? -9.441 5.889 6.278 1.00 95.44 72 LEU A O 1
ATOM 578 N N . ILE A 1 73 ? -7.664 7.130 5.675 1.00 96.12 73 ILE A N 1
ATOM 579 C CA . ILE A 1 73 ? -7.247 7.525 7.033 1.00 96.12 73 ILE A CA 1
ATOM 580 C C . ILE A 1 73 ? -8.155 8.636 7.572 1.00 96.12 73 ILE A C 1
ATOM 582 O O . ILE A 1 73 ? -8.555 8.577 8.730 1.00 96.12 73 ILE A O 1
ATOM 586 N N . ASP A 1 74 ? -8.530 9.607 6.740 1.00 94.50 74 ASP A N 1
ATOM 587 C CA . ASP A 1 74 ? -9.413 10.711 7.137 1.00 94.50 74 ASP A CA 1
ATOM 588 C C . ASP A 1 74 ? -10.848 10.223 7.431 1.00 94.50 74 ASP A C 1
ATOM 590 O O . ASP A 1 74 ? -11.554 10.802 8.252 1.00 94.50 74 ASP A O 1
ATOM 594 N N . GLN A 1 75 ? -11.269 9.120 6.799 1.00 93.38 75 GLN A N 1
ATOM 595 C CA . GLN A 1 75 ? -12.542 8.427 7.053 1.00 93.38 75 GLN A CA 1
ATOM 596 C C . GLN A 1 75 ? -12.444 7.342 8.145 1.00 93.38 75 GLN A C 1
ATOM 598 O O . GLN A 1 75 ? -13.413 6.620 8.389 1.00 93.38 75 GLN A O 1
ATOM 603 N N . PHE A 1 76 ? -11.281 7.168 8.780 1.00 95.06 76 PHE A N 1
ATOM 604 C CA . PHE A 1 76 ? -11.056 6.090 9.738 1.00 95.06 76 PHE A CA 1
ATOM 605 C C . PHE A 1 76 ? -11.646 6.421 11.118 1.00 95.06 76 PHE A C 1
ATOM 607 O O . PHE A 1 76 ? -11.126 7.272 11.837 1.00 95.06 76 PHE A O 1
ATOM 614 N N . ASN A 1 77 ? -12.703 5.699 11.498 1.00 92.25 77 ASN A N 1
ATOM 615 C CA . ASN A 1 77 ? -13.449 5.884 12.748 1.00 92.25 77 ASN A CA 1
ATOM 616 C C . ASN A 1 77 ? -13.737 4.532 13.443 1.00 92.25 77 ASN A C 1
ATOM 618 O O . ASN A 1 77 ? -14.878 4.237 13.789 1.00 92.25 77 ASN A O 1
ATOM 622 N N . ASP A 1 78 ? -12.721 3.667 13.535 1.00 91.38 78 ASP A N 1
ATOM 623 C CA . ASP A 1 78 ? -12.829 2.263 13.973 1.00 91.38 78 ASP A CA 1
ATOM 624 C C . ASP A 1 78 ? -11.568 1.844 14.775 1.00 91.38 78 ASP A C 1
ATOM 626 O O . ASP A 1 78 ? -10.642 2.639 14.956 1.00 91.38 78 ASP A O 1
ATOM 630 N N . ASP A 1 79 ? -11.494 0.603 15.261 1.00 91.44 79 ASP A N 1
ATOM 631 C CA . ASP A 1 79 ? -10.384 0.105 16.087 1.00 91.44 79 ASP A CA 1
ATOM 632 C C . ASP A 1 79 ? -9.217 -0.508 15.270 1.00 91.44 79 ASP A C 1
ATOM 634 O O . ASP A 1 79 ? -9.267 -0.676 14.046 1.00 91.44 79 ASP A O 1
ATOM 638 N N . ILE A 1 80 ? -8.131 -0.899 15.951 1.00 91.81 80 ILE A N 1
ATOM 639 C CA . ILE A 1 80 ? -6.967 -1.572 15.329 1.00 91.81 80 ILE A CA 1
ATOM 640 C C . ILE A 1 80 ? -7.260 -2.984 14.795 1.00 91.81 80 ILE A C 1
ATOM 642 O O . ILE A 1 80 ? -6.478 -3.533 14.012 1.00 91.81 80 ILE A O 1
ATOM 646 N N . LYS A 1 81 ? -8.342 -3.623 15.246 1.00 90.69 81 LYS A N 1
ATOM 647 C CA . LYS A 1 81 ? -8.742 -4.970 14.825 1.00 90.69 81 LYS A CA 1
ATOM 648 C C . LYS A 1 81 ? -9.582 -4.909 13.553 1.00 90.69 81 LYS A C 1
ATOM 650 O O . LYS A 1 81 ? -9.599 -5.915 12.833 1.00 90.69 81 LYS A O 1
ATOM 655 N N . SER A 1 82 ? -10.206 -3.769 13.263 1.00 93.75 82 SER A N 1
ATOM 656 C CA . SER A 1 82 ? -11.062 -3.510 12.110 1.00 93.75 82 SER A CA 1
ATOM 657 C C . SER A 1 82 ? -10.469 -3.955 10.773 1.00 93.75 82 SER A C 1
ATOM 659 O O . SER A 1 82 ? -9.254 -3.971 10.530 1.00 93.75 82 SER A O 1
ATOM 661 N N . SER A 1 83 ? -11.356 -4.314 9.842 1.00 93.44 83 SER A N 1
ATOM 662 C CA . SER A 1 83 ? -10.934 -4.676 8.487 1.00 93.44 83 SER A CA 1
ATOM 663 C C . SER A 1 83 ? -10.359 -3.470 7.732 1.00 93.44 83 SER A C 1
ATOM 665 O O . SER A 1 83 ? -9.450 -3.643 6.913 1.00 93.44 83 SER A O 1
ATOM 667 N N . LEU A 1 84 ? -10.842 -2.258 8.044 1.00 93.62 84 LEU A N 1
ATOM 668 C CA . LEU A 1 84 ? -10.369 -1.008 7.457 1.00 93.62 84 LEU A CA 1
ATOM 669 C C . LEU A 1 84 ? -8.934 -0.690 7.900 1.00 93.62 84 LEU A C 1
ATOM 671 O O . LEU A 1 84 ? -8.090 -0.487 7.029 1.00 93.62 84 LEU A O 1
ATOM 675 N N . TYR A 1 85 ? -8.610 -0.775 9.197 1.00 95.12 85 TYR A N 1
ATOM 676 C CA . TYR A 1 85 ? -7.241 -0.572 9.696 1.00 95.12 85 TYR A CA 1
ATOM 677 C C . TYR A 1 85 ? -6.246 -1.498 8.984 1.00 95.12 85 TYR A C 1
ATOM 679 O O . TYR A 1 85 ? -5.254 -1.055 8.401 1.00 95.12 85 TYR A O 1
ATOM 687 N N . ARG A 1 86 ? -6.557 -2.801 8.927 1.00 95.19 86 ARG A N 1
ATOM 688 C CA . ARG A 1 86 ? -5.713 -3.794 8.238 1.00 95.19 86 ARG A CA 1
ATOM 689 C C . ARG A 1 86 ? -5.601 -3.531 6.731 1.00 95.19 86 ARG A C 1
ATOM 691 O O . ARG A 1 86 ? -4.563 -3.835 6.141 1.00 95.19 86 ARG A O 1
ATOM 698 N N . LYS A 1 87 ? -6.648 -2.989 6.092 1.00 95.12 87 LYS A N 1
ATOM 699 C CA . LYS A 1 87 ? -6.635 -2.598 4.669 1.00 95.12 87 LYS A CA 1
ATOM 700 C C . LYS A 1 87 ? -5.707 -1.406 4.438 1.00 95.12 87 LYS A C 1
ATOM 702 O O . LYS A 1 87 ? -4.873 -1.480 3.540 1.00 95.12 87 LYS A O 1
ATOM 707 N N . ILE A 1 88 ? -5.797 -0.370 5.275 1.00 96.44 88 ILE A N 1
ATOM 708 C CA . ILE A 1 88 ? -4.923 0.810 5.226 1.00 96.44 88 ILE A CA 1
ATOM 709 C C . ILE A 1 88 ? -3.458 0.387 5.405 1.00 96.44 88 ILE A C 1
ATOM 711 O O . ILE A 1 88 ? -2.639 0.675 4.537 1.00 96.44 88 ILE A O 1
ATOM 715 N N . ILE A 1 89 ? -3.135 -0.389 6.448 1.00 96.50 89 ILE A N 1
ATOM 716 C CA . ILE A 1 89 ? -1.777 -0.924 6.674 1.00 96.50 89 ILE A CA 1
ATOM 717 C C . ILE A 1 89 ? -1.266 -1.721 5.462 1.00 96.50 89 ILE A C 1
ATOM 719 O O . ILE A 1 89 ? -0.117 -1.557 5.053 1.00 96.50 89 ILE A O 1
ATOM 723 N N . SER A 1 90 ? -2.114 -2.557 4.855 1.00 95.62 90 SER A N 1
ATOM 724 C CA . SER A 1 90 ? -1.728 -3.363 3.687 1.00 95.62 90 SER A CA 1
ATOM 725 C C . SER A 1 90 ? -1.436 -2.510 2.453 1.00 95.62 90 SER A C 1
ATOM 727 O O . SER A 1 90 ? -0.469 -2.795 1.749 1.00 95.62 90 SER A O 1
ATOM 729 N N . LYS A 1 91 ? -2.226 -1.453 2.219 1.00 95.94 91 LYS A N 1
ATOM 730 C CA . LYS A 1 91 ? -1.989 -0.489 1.138 1.00 95.94 91 LYS A CA 1
ATOM 731 C C . LYS A 1 91 ? -0.734 0.347 1.378 1.00 95.94 91 LYS A C 1
ATOM 733 O O . LYS A 1 91 ? 0.053 0.486 0.453 1.00 95.94 91 LYS A O 1
ATOM 738 N N . ILE A 1 92 ? -0.483 0.820 2.604 1.00 96.50 92 ILE A N 1
ATOM 739 C CA . ILE A 1 92 ? 0.765 1.535 2.935 1.00 96.50 92 ILE A CA 1
ATOM 740 C C . ILE A 1 92 ? 1.984 0.644 2.666 1.00 96.50 92 ILE A C 1
ATOM 742 O O . ILE A 1 92 ? 2.916 1.080 1.998 1.00 96.50 92 ILE A O 1
ATOM 746 N N . ALA A 1 93 ? 1.965 -0.612 3.125 1.00 95.19 93 ALA A N 1
ATOM 747 C CA . ALA A 1 93 ? 3.064 -1.548 2.887 1.00 95.19 93 ALA A CA 1
ATOM 748 C C . ALA A 1 93 ? 3.306 -1.796 1.385 1.00 95.19 93 ALA A C 1
ATOM 750 O O . ALA A 1 93 ? 4.449 -1.780 0.945 1.00 95.19 93 ALA A O 1
ATOM 751 N N . HIS A 1 94 ? 2.240 -1.964 0.596 1.00 95.38 94 HIS A N 1
ATOM 752 C CA . HIS A 1 94 ? 2.328 -2.116 -0.859 1.00 95.38 94 HIS A CA 1
ATOM 753 C C . HIS A 1 94 ? 2.861 -0.850 -1.560 1.00 95.38 94 HIS A C 1
ATOM 755 O O . HIS A 1 94 ? 3.672 -0.956 -2.474 1.00 95.38 94 HIS A O 1
ATOM 761 N N . ILE A 1 95 ? 2.472 0.352 -1.113 1.00 96.00 95 ILE A N 1
ATOM 762 C CA . ILE A 1 95 ? 3.022 1.620 -1.627 1.00 96.00 95 ILE A CA 1
ATOM 763 C C . ILE A 1 95 ? 4.525 1.719 -1.337 1.00 96.00 95 ILE A C 1
ATOM 765 O O . ILE A 1 95 ? 5.284 2.055 -2.238 1.00 96.00 95 ILE A O 1
ATOM 769 N N . VAL A 1 96 ? 4.964 1.412 -0.111 1.00 95.31 96 VAL A N 1
ATOM 770 C CA . VAL A 1 96 ? 6.392 1.447 0.259 1.00 95.31 96 VAL A CA 1
ATOM 771 C C . VAL A 1 96 ? 7.201 0.466 -0.593 1.00 95.31 96 VAL A C 1
ATOM 773 O O . VAL A 1 96 ? 8.229 0.848 -1.141 1.00 95.31 96 VAL A O 1
ATOM 776 N N . GLU A 1 97 ? 6.711 -0.761 -0.776 1.00 92.50 97 GLU A N 1
ATOM 777 C CA . GLU A 1 97 ? 7.368 -1.776 -1.611 1.00 92.50 97 GLU A CA 1
ATOM 778 C C . GLU A 1 97 ? 7.416 -1.366 -3.096 1.00 92.50 97 GLU A C 1
ATOM 780 O O . GLU A 1 97 ? 8.410 -1.594 -3.780 1.00 92.50 97 GLU A O 1
ATOM 785 N N . ARG A 1 98 ? 6.382 -0.678 -3.597 1.00 92.62 98 ARG A N 1
ATOM 786 C CA . ARG A 1 98 ? 6.363 -0.110 -4.954 1.00 92.62 98 ARG A CA 1
ATOM 787 C C . ARG A 1 98 ? 7.357 1.045 -5.133 1.00 92.62 98 ARG A C 1
ATOM 789 O O . ARG A 1 98 ? 8.007 1.119 -6.171 1.00 92.62 98 ARG A O 1
ATOM 796 N N . VAL A 1 99 ? 7.513 1.909 -4.126 1.00 93.62 99 VAL A N 1
ATOM 797 C CA . VAL A 1 99 ? 8.527 2.982 -4.119 1.00 93.62 99 VAL A CA 1
ATOM 798 C C . VAL A 1 99 ? 9.946 2.408 -4.081 1.00 93.62 99 VAL A C 1
ATOM 800 O O . VAL A 1 99 ? 10.816 2.909 -4.786 1.00 93.62 99 VAL A O 1
ATOM 803 N N . ASP A 1 100 ? 10.180 1.356 -3.294 1.00 91.25 100 ASP A N 1
ATOM 804 C CA . ASP A 1 100 ? 11.487 0.694 -3.180 1.00 91.25 100 ASP A CA 1
ATOM 805 C C . ASP A 1 100 ? 11.911 0.026 -4.500 1.00 91.25 100 ASP A C 1
ATOM 807 O O . ASP A 1 100 ? 13.056 0.141 -4.935 1.00 91.25 100 ASP A O 1
ATOM 811 N N . ARG A 1 101 ? 10.953 -0.579 -5.219 1.00 89.38 101 ARG A N 1
ATOM 812 C CA . ARG A 1 101 ? 11.185 -1.137 -6.562 1.00 89.38 101 ARG A CA 1
ATOM 813 C C . ARG A 1 101 ? 11.399 -0.081 -7.653 1.00 89.38 101 ARG A C 1
ATOM 815 O O . ARG A 1 101 ? 11.904 -0.436 -8.720 1.00 89.38 101 ARG A O 1
ATOM 822 N N . ALA A 1 102 ? 11.084 1.194 -7.420 1.00 88.12 102 ALA A N 1
ATOM 823 C CA . ALA A 1 102 ? 11.435 2.256 -8.356 1.00 88.12 102 ALA A CA 1
ATOM 824 C C . ALA A 1 102 ? 12.948 2.538 -8.287 1.00 88.12 102 ALA A C 1
ATOM 826 O O . ALA A 1 102 ? 13.473 3.019 -7.278 1.00 88.12 102 ALA A O 1
ATOM 827 N N . HIS A 1 103 ? 13.652 2.260 -9.385 1.00 86.31 103 HIS A N 1
ATOM 828 C CA . HIS A 1 103 ? 15.102 2.434 -9.519 1.00 86.31 103 HIS A CA 1
ATOM 829 C C . HIS A 1 103 ? 15.433 3.528 -10.553 1.00 86.31 103 HIS A C 1
ATOM 831 O O . HIS A 1 103 ? 15.932 3.216 -11.635 1.00 86.31 103 HIS A O 1
ATOM 837 N N . PRO A 1 104 ? 15.138 4.810 -10.261 1.00 88.19 104 PRO A N 1
ATOM 838 C CA . PRO A 1 104 ? 15.510 5.905 -11.144 1.00 88.19 104 PRO A CA 1
ATOM 839 C C . PRO A 1 104 ? 17.033 6.064 -11.212 1.00 88.19 104 PRO A C 1
ATOM 841 O O . PRO A 1 104 ? 17.728 5.951 -10.203 1.00 88.19 104 PRO A O 1
ATOM 844 N N . THR A 1 105 ? 17.535 6.374 -12.405 1.00 87.62 105 THR A N 1
ATOM 845 C CA . THR A 1 105 ? 18.958 6.653 -12.673 1.00 87.62 105 THR A CA 1
ATOM 846 C C . THR A 1 105 ? 19.299 8.145 -12.669 1.00 87.62 105 THR A C 1
ATOM 848 O O . THR A 1 105 ? 20.467 8.499 -12.775 1.00 87.62 105 THR A O 1
ATOM 851 N N . GLU A 1 106 ? 18.292 9.016 -12.595 1.00 90.94 106 GLU A N 1
ATOM 852 C CA . GLU A 1 106 ? 18.426 10.476 -12.623 1.00 90.94 106 GLU A CA 1
ATOM 853 C C . GLU A 1 106 ? 18.312 11.052 -11.205 1.00 90.94 106 GLU A C 1
ATOM 855 O O . GLU A 1 106 ? 17.396 10.687 -10.464 1.00 90.94 106 GLU A O 1
ATOM 860 N N . ASP A 1 107 ? 19.194 11.987 -10.837 1.00 90.00 107 ASP A N 1
ATOM 861 C CA . ASP A 1 107 ? 19.244 12.582 -9.488 1.00 90.00 107 ASP A CA 1
ATOM 862 C C . ASP A 1 107 ? 17.926 13.261 -9.075 1.00 90.00 107 ASP A C 1
ATOM 864 O O . ASP A 1 107 ? 17.472 13.120 -7.940 1.00 90.00 107 ASP A O 1
ATOM 868 N N . THR A 1 108 ? 17.258 13.933 -10.016 1.00 91.38 108 THR A N 1
ATOM 869 C CA . THR A 1 108 ? 15.932 14.546 -9.820 1.00 91.38 108 THR A CA 1
ATOM 870 C C . THR A 1 108 ? 14.878 13.510 -9.423 1.00 91.38 108 THR A C 1
ATOM 872 O O . THR A 1 108 ? 14.117 13.710 -8.477 1.00 91.38 108 THR A O 1
ATOM 875 N N . LYS A 1 109 ? 14.872 12.360 -10.103 1.00 90.94 109 LYS A N 1
ATOM 876 C CA . LYS A 1 109 ? 13.941 11.254 -9.850 1.00 90.94 109 LYS A CA 1
ATOM 877 C C . LYS A 1 109 ? 14.315 10.463 -8.589 1.00 90.94 109 LYS A C 1
ATOM 879 O O . LYS A 1 109 ? 13.434 9.920 -7.922 1.00 90.94 109 LYS A O 1
ATOM 884 N N . LEU A 1 110 ? 15.596 10.428 -8.208 1.00 92.31 110 LEU A N 1
ATOM 885 C CA . LEU A 1 110 ? 16.048 9.910 -6.910 1.00 92.31 110 LEU A CA 1
ATOM 886 C C . LEU A 1 110 ? 15.542 10.771 -5.742 1.00 92.31 110 LEU A C 1
ATOM 888 O O . LEU A 1 110 ? 15.119 10.219 -4.719 1.00 92.31 110 LEU A O 1
ATOM 892 N N . GLU A 1 111 ? 15.530 12.099 -5.893 1.00 93.88 111 GLU A N 1
ATOM 893 C CA . GLU A 1 111 ? 14.918 12.998 -4.911 1.00 93.88 111 GLU A CA 1
ATOM 894 C C . GLU A 1 111 ? 13.404 12.757 -4.821 1.00 93.88 111 GLU A C 1
ATOM 896 O O . GLU A 1 111 ? 12.884 12.519 -3.729 1.00 93.88 111 GLU A O 1
ATOM 901 N N . GLU A 1 112 ? 12.701 12.718 -5.956 1.00 94.06 112 GLU A N 1
ATOM 902 C CA . GLU A 1 112 ? 11.253 12.481 -5.997 1.00 94.06 112 GLU A CA 1
ATOM 903 C C . GLU A 1 112 ? 10.859 11.146 -5.345 1.00 94.06 112 GLU A C 1
ATOM 905 O O . GLU A 1 112 ? 9.978 11.113 -4.478 1.00 94.06 112 GLU A O 1
ATOM 910 N N . ARG A 1 113 ? 11.578 10.054 -5.644 1.00 94.31 113 ARG A N 1
ATOM 911 C CA . ARG A 1 113 ? 11.410 8.761 -4.959 1.00 94.31 113 ARG A CA 1
ATOM 912 C C . ARG A 1 113 ? 11.572 8.891 -3.443 1.00 94.31 113 ARG A C 1
ATOM 914 O O . ARG A 1 113 ? 10.799 8.307 -2.682 1.00 94.31 113 ARG A O 1
ATOM 921 N N . SER A 1 114 ? 12.558 9.662 -2.990 1.00 94.69 114 SER A N 1
ATOM 922 C CA . SER A 1 114 ? 12.829 9.883 -1.564 1.00 94.69 114 SER A CA 1
ATOM 923 C C . SER A 1 114 ? 11.705 10.682 -0.889 1.00 94.69 114 SER A C 1
ATOM 925 O O . SER A 1 114 ? 11.290 10.356 0.230 1.00 94.69 114 SER A O 1
ATOM 927 N N . GLN A 1 115 ? 11.135 11.667 -1.591 1.00 96.00 115 GLN A N 1
ATOM 928 C CA . GLN A 1 115 ? 9.944 12.393 -1.150 1.00 96.00 115 GLN A CA 1
ATOM 929 C C . GLN A 1 115 ? 8.704 11.481 -1.097 1.00 96.00 115 GLN A C 1
ATOM 931 O O . GLN A 1 115 ? 7.957 11.532 -0.119 1.00 96.00 115 GLN A O 1
ATOM 936 N N . LEU A 1 116 ? 8.479 10.621 -2.099 1.00 95.88 116 LEU A N 1
ATOM 937 C CA . LEU A 1 116 ? 7.367 9.658 -2.125 1.00 95.88 116 LEU A CA 1
ATOM 938 C C . LEU A 1 116 ? 7.483 8.606 -1.013 1.00 95.88 116 LEU A C 1
ATOM 940 O O . LEU A 1 116 ? 6.494 8.338 -0.329 1.00 95.88 116 LEU A O 1
ATOM 944 N N . SER A 1 117 ? 8.687 8.079 -0.769 1.00 95.25 117 SER A N 1
ATOM 945 C CA . SER A 1 117 ? 8.975 7.168 0.350 1.00 95.25 117 SER A CA 1
ATOM 946 C C . SER A 1 117 ? 8.648 7.826 1.692 1.00 95.25 117 SER A C 1
ATOM 948 O O . SER A 1 117 ? 7.880 7.289 2.494 1.00 95.25 117 SER A O 1
ATOM 950 N N . SER A 1 118 ? 9.129 9.058 1.892 1.00 96.50 118 SER A N 1
ATOM 951 C CA . SER A 1 118 ? 8.847 9.852 3.092 1.00 96.50 118 SER A CA 1
ATOM 952 C C . SER A 1 118 ? 7.342 10.084 3.275 1.00 96.50 118 SER A C 1
ATOM 954 O O . SER A 1 118 ? 6.801 9.813 4.348 1.00 96.50 118 SER A O 1
ATOM 956 N N . LYS A 1 119 ? 6.631 10.502 2.215 1.00 96.44 119 LYS A N 1
ATOM 957 C CA . LYS A 1 119 ? 5.167 10.670 2.222 1.00 96.44 119 LYS A CA 1
ATOM 958 C C . LYS A 1 119 ? 4.468 9.370 2.639 1.00 96.44 119 LYS A C 1
ATOM 960 O O . LYS A 1 119 ? 3.679 9.405 3.582 1.00 96.44 119 LYS A O 1
ATOM 965 N N . ALA A 1 120 ? 4.794 8.234 2.019 1.00 95.75 120 ALA A N 1
ATOM 966 C CA . ALA A 1 120 ? 4.196 6.934 2.332 1.00 95.75 120 ALA A CA 1
ATOM 967 C C . ALA A 1 120 ? 4.442 6.497 3.790 1.00 95.75 120 ALA A C 1
ATOM 969 O O . ALA A 1 120 ? 3.509 6.078 4.479 1.00 95.75 120 ALA A O 1
ATOM 970 N N . LEU A 1 121 ? 5.667 6.658 4.300 1.00 95.00 121 LEU A N 1
ATOM 971 C CA . LEU A 1 121 ? 6.015 6.311 5.681 1.00 95.00 121 LEU A CA 1
ATOM 972 C C . LEU A 1 121 ? 5.300 7.198 6.714 1.00 95.00 121 LEU A C 1
ATOM 974 O O . LEU A 1 121 ? 4.905 6.695 7.768 1.00 95.00 121 LEU A O 1
ATOM 978 N N . THR A 1 122 ? 5.040 8.480 6.412 1.00 96.62 122 THR A N 1
ATOM 979 C CA . THR A 1 122 ? 4.267 9.373 7.308 1.00 96.62 122 THR A CA 1
ATOM 980 C C . THR A 1 122 ? 2.786 8.998 7.453 1.00 96.62 122 THR A C 1
ATOM 982 O O . THR A 1 122 ? 2.121 9.488 8.368 1.00 96.62 122 THR A O 1
ATOM 985 N N . LEU A 1 123 ? 2.253 8.093 6.625 1.00 95.88 123 LEU A N 1
ATOM 986 C CA . LEU A 1 123 ? 0.873 7.607 6.757 1.00 95.88 123 LEU A CA 1
ATOM 987 C C . LEU A 1 123 ? 0.693 6.693 7.984 1.00 95.88 123 LEU A C 1
ATOM 989 O O . LEU A 1 123 ? -0.364 6.707 8.614 1.00 95.88 123 LEU A O 1
ATOM 993 N N . LEU A 1 124 ? 1.737 5.951 8.381 1.00 94.31 124 LEU A N 1
ATOM 994 C CA . LEU A 1 124 ? 1.713 5.083 9.567 1.00 94.31 124 LEU A CA 1
ATOM 995 C C . LEU A 1 124 ? 1.511 5.850 10.889 1.00 94.31 124 LEU A C 1
ATOM 997 O O . LEU A 1 124 ? 0.618 5.464 11.648 1.00 94.31 124 LEU A O 1
ATOM 1001 N N . PRO A 1 125 ? 2.285 6.908 11.222 1.00 95.06 125 PRO A N 1
ATOM 1002 C CA . PRO A 1 125 ? 2.037 7.686 12.431 1.00 95.06 125 PRO A CA 1
ATOM 1003 C C . PRO A 1 125 ? 0.695 8.426 12.379 1.00 95.06 125 PRO A C 1
ATOM 1005 O O . PRO A 1 125 ? 0.031 8.483 13.408 1.00 95.06 125 PRO A O 1
ATOM 1008 N N . LYS A 1 126 ? 0.239 8.908 11.209 1.00 94.38 126 LYS A N 1
ATOM 1009 C CA . LYS A 1 126 ? -1.101 9.511 11.066 1.00 94.38 126 LYS A CA 1
ATOM 1010 C C . LYS A 1 126 ? -2.210 8.539 11.481 1.00 94.38 126 LYS A C 1
ATOM 1012 O O . LYS A 1 126 ? -2.980 8.857 12.381 1.00 94.38 126 LYS A O 1
ATOM 1017 N N . LEU A 1 127 ? -2.226 7.328 10.915 1.00 94.50 127 LEU A N 1
ATOM 1018 C CA . LEU A 1 127 ? -3.204 6.293 11.270 1.00 94.50 127 LEU A CA 1
ATOM 1019 C C . LEU A 1 127 ? -3.155 5.929 12.766 1.00 94.50 127 LEU A C 1
ATOM 1021 O O . LEU A 1 127 ? -4.199 5.800 13.404 1.00 94.50 127 LEU A O 1
ATOM 1025 N N . LYS A 1 128 ? -1.952 5.798 13.347 1.00 92.94 128 LYS A N 1
ATOM 1026 C CA . LYS A 1 128 ? -1.781 5.534 14.789 1.00 92.94 128 LYS A CA 1
ATOM 1027 C C . LYS A 1 128 ? -2.339 6.662 15.661 1.00 92.94 128 LYS A C 1
ATOM 1029 O O . LYS A 1 128 ? -2.912 6.379 16.711 1.00 92.94 128 LYS A O 1
ATOM 1034 N N . THR A 1 129 ? -2.190 7.917 15.240 1.00 92.62 129 THR A N 1
ATOM 1035 C CA . THR A 1 129 ? -2.772 9.070 15.938 1.00 92.62 129 THR A CA 1
ATOM 1036 C C . THR A 1 129 ? -4.296 9.040 15.875 1.00 92.62 129 THR A C 1
ATOM 1038 O O . THR A 1 129 ? -4.917 9.193 16.922 1.00 92.62 129 THR A O 1
ATOM 1041 N N . CYS A 1 130 ? -4.905 8.759 14.715 1.00 91.31 130 CYS A N 1
ATOM 1042 C CA . CYS A 1 130 ? -6.365 8.620 14.599 1.00 91.31 130 CYS A CA 1
ATOM 1043 C C . CYS A 1 130 ? -6.910 7.553 15.562 1.00 91.31 130 CYS A C 1
ATOM 1045 O O . CYS A 1 130 ? -7.760 7.862 16.393 1.00 91.31 130 CYS A O 1
ATOM 1047 N N . VAL A 1 131 ? -6.336 6.342 15.542 1.00 92.19 131 VAL A N 1
ATOM 1048 C CA . VAL A 1 131 ? -6.663 5.255 16.489 1.00 92.19 131 VAL A CA 1
ATOM 1049 C C . VAL A 1 131 ? -6.587 5.719 17.948 1.00 92.19 131 VAL A C 1
ATOM 1051 O O . VAL A 1 131 ? -7.493 5.450 18.734 1.00 92.19 131 VAL A O 1
ATOM 1054 N N . ARG A 1 132 ? -5.502 6.406 18.334 1.00 89.00 132 ARG A N 1
ATOM 1055 C CA . ARG A 1 132 ? -5.302 6.849 19.720 1.00 89.00 132 ARG A CA 1
ATOM 1056 C C . ARG A 1 132 ? -6.333 7.897 20.140 1.00 89.00 132 ARG A C 1
ATOM 1058 O O . ARG A 1 132 ? -6.804 7.849 21.272 1.00 89.00 132 ARG A O 1
ATOM 1065 N N . THR A 1 133 ? -6.681 8.825 19.252 1.00 88.19 133 THR A N 1
ATOM 1066 C CA . THR A 1 133 ? -7.699 9.849 19.522 1.00 88.19 133 THR A CA 1
ATOM 1067 C C . THR A 1 133 ? -9.068 9.217 19.760 1.00 88.19 133 THR A C 1
ATOM 1069 O O . THR A 1 133 ? -9.719 9.575 20.736 1.00 88.19 133 THR A O 1
ATOM 1072 N N . LEU A 1 134 ? -9.463 8.238 18.938 1.00 86.62 134 LEU A N 1
ATOM 1073 C CA . LEU A 1 134 ? -10.726 7.507 19.097 1.00 86.62 134 LEU A CA 1
ATOM 1074 C C . LEU A 1 134 ? -10.776 6.759 20.434 1.00 86.62 134 LEU A C 1
ATOM 1076 O O . LEU A 1 134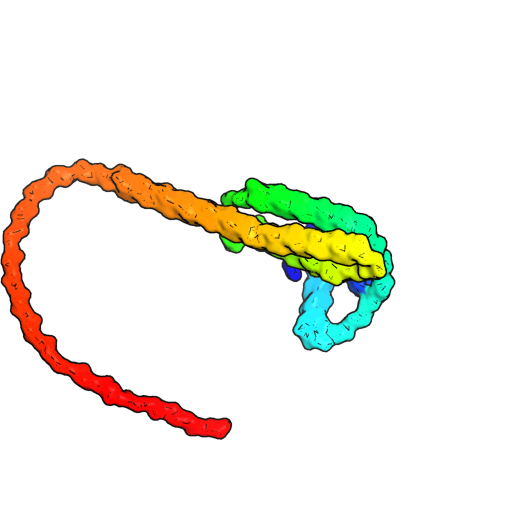 ? -11.710 6.940 21.209 1.00 86.62 134 LEU A O 1
ATOM 1080 N N . HIS A 1 135 ? -9.725 6.006 20.764 1.00 85.38 135 HIS A N 1
ATOM 1081 C CA . HIS A 1 135 ? -9.669 5.268 22.026 1.00 85.38 135 HIS A CA 1
ATOM 1082 C C . HIS A 1 135 ? -9.727 6.189 23.261 1.00 85.38 135 HIS A C 1
ATOM 1084 O O . HIS A 1 135 ? -10.405 5.890 24.242 1.00 85.38 135 HIS A O 1
ATOM 1090 N N . ASN A 1 136 ? -9.069 7.352 23.203 1.00 82.31 136 ASN A N 1
ATOM 1091 C CA . ASN A 1 136 ? -9.162 8.358 24.263 1.00 82.31 136 ASN A CA 1
ATOM 1092 C C . ASN A 1 136 ? -10.580 8.958 24.384 1.00 82.31 136 ASN A C 1
ATOM 1094 O O . ASN A 1 136 ? -11.005 9.289 25.490 1.00 82.31 136 ASN A O 1
ATOM 1098 N N . GLN A 1 137 ? -11.308 9.114 23.270 1.00 80.38 137 GLN A N 1
ATOM 1099 C CA . GLN A 1 137 ? -12.695 9.596 23.277 1.00 80.38 137 GLN A CA 1
ATOM 1100 C C . GLN A 1 137 ? -13.643 8.577 23.922 1.00 80.38 137 GLN A C 1
ATOM 1102 O O . GLN A 1 137 ? -14.460 8.968 24.752 1.00 80.38 137 GLN A O 1
ATOM 1107 N N . GLU A 1 138 ? -13.500 7.284 23.613 1.00 78.19 138 GLU A N 1
ATOM 1108 C CA . GLU A 1 138 ? -14.283 6.210 24.246 1.00 78.19 138 GLU A CA 1
ATOM 1109 C C . GLU A 1 138 ? -14.125 6.215 25.774 1.00 78.19 138 GLU A C 1
ATOM 1111 O O . GLU A 1 138 ? -15.119 6.221 26.502 1.00 78.19 138 GLU A O 1
ATOM 1116 N N . LEU A 1 139 ? -12.879 6.281 26.262 1.00 76.12 139 LEU A N 1
ATOM 1117 C CA . LEU A 1 139 ? -12.573 6.343 27.696 1.00 76.12 139 LEU A CA 1
ATOM 1118 C C . LEU A 1 139 ? -13.187 7.588 28.359 1.00 76.12 139 LEU A C 1
ATOM 1120 O O . LEU A 1 139 ? -13.842 7.476 29.392 1.00 76.12 139 LEU A O 1
ATOM 1124 N N . SER A 1 140 ? -13.068 8.760 27.726 1.00 79.62 140 SER A N 1
ATOM 1125 C CA . SER A 1 140 ? -13.649 10.003 28.252 1.00 79.62 140 SER A CA 1
ATOM 1126 C C . SER A 1 140 ? -15.183 9.976 28.339 1.00 79.62 140 SER A C 1
ATOM 1128 O O . SER A 1 140 ? -15.748 10.662 29.192 1.00 79.62 140 SER A O 1
ATOM 1130 N N . ILE A 1 141 ? -15.867 9.227 27.466 1.00 71.50 141 ILE A N 1
ATOM 1131 C CA . ILE A 1 141 ? -17.331 9.067 27.501 1.00 71.50 141 ILE A CA 1
ATOM 1132 C C . ILE A 1 141 ? -17.743 8.100 28.620 1.00 71.50 141 ILE A C 1
ATOM 1134 O O . ILE A 1 141 ? -18.751 8.334 29.293 1.00 71.50 141 ILE A O 1
ATOM 1138 N N . LEU A 1 142 ? -16.962 7.041 28.852 1.00 67.12 142 LEU A N 1
ATOM 1139 C CA . LEU A 1 142 ? -17.170 6.102 29.959 1.00 67.12 142 LEU A CA 1
ATOM 1140 C C . LEU A 1 142 ? -17.039 6.803 31.320 1.00 67.12 142 LEU A C 1
ATOM 1142 O O . LEU A 1 142 ? -17.949 6.685 32.141 1.00 67.12 142 LEU A O 1
ATOM 1146 N N . ASP A 1 143 ? -15.990 7.606 31.523 1.00 62.44 143 ASP A N 1
ATOM 1147 C CA . ASP A 1 143 ? -15.793 8.378 32.760 1.00 62.44 143 ASP A CA 1
ATOM 1148 C C . ASP A 1 143 ? -16.944 9.371 33.014 1.00 62.44 143 ASP A C 1
ATOM 1150 O O . ASP A 1 143 ? -17.481 9.449 34.122 1.00 62.44 143 ASP A O 1
ATOM 1154 N N . ALA A 1 144 ? -17.393 10.087 31.975 1.00 62.00 144 ALA A N 1
ATOM 1155 C CA . ALA A 1 144 ? -18.537 10.996 32.077 1.00 62.00 144 ALA A CA 1
ATOM 1156 C C . ALA A 1 144 ? -19.858 10.262 32.388 1.00 62.00 144 ALA A C 1
ATOM 1158 O O . ALA A 1 144 ? -20.703 10.787 33.112 1.00 62.00 144 ALA A O 1
ATOM 1159 N N . SER A 1 145 ? -20.030 9.040 31.874 1.00 63.50 145 SER A N 1
ATOM 1160 C CA . SER A 1 145 ? -21.218 8.214 32.127 1.00 63.50 145 SER A CA 1
ATOM 1161 C C . SER A 1 145 ? -21.247 7.676 33.560 1.00 63.50 145 SER A C 1
ATOM 1163 O O . SER A 1 145 ? -22.308 7.659 34.180 1.00 63.50 145 SER A O 1
ATOM 1165 N N . LEU A 1 146 ? -20.089 7.293 34.112 1.00 60.09 146 LEU A N 1
ATOM 1166 C CA . LEU A 1 146 ? -19.958 6.856 35.507 1.00 60.09 146 LEU A CA 1
ATOM 1167 C C . LEU A 1 146 ? -20.246 7.996 36.496 1.00 60.09 146 LEU A C 1
ATOM 1169 O O . LEU A 1 146 ? -20.932 7.778 37.492 1.00 60.09 146 LEU A O 1
ATOM 1173 N N . LEU A 1 147 ? -19.803 9.223 36.199 1.00 57.09 147 LEU A N 1
ATOM 1174 C CA . LEU A 1 147 ? -20.074 10.399 37.040 1.00 57.09 147 LEU A CA 1
ATOM 1175 C C . LEU A 1 147 ? -21.540 10.868 37.010 1.00 57.09 147 LEU A C 1
ATOM 1177 O O . LEU A 1 147 ? -21.947 11.626 37.890 1.00 57.09 147 LEU A O 1
ATOM 1181 N N . ASN A 1 148 ? -22.339 10.419 36.035 1.00 52.97 148 ASN A N 1
ATOM 1182 C CA . ASN A 1 148 ? -23.758 10.767 35.935 1.00 52.97 148 ASN A CA 1
ATOM 1183 C C . ASN A 1 148 ? -24.689 9.757 36.639 1.00 52.97 148 ASN A C 1
ATOM 1185 O O . ASN A 1 148 ? -25.896 9.984 36.701 1.00 52.97 148 ASN A O 1
ATOM 1189 N N . ILE A 1 149 ? -24.147 8.681 37.226 1.00 52.69 149 ILE A N 1
ATOM 1190 C CA . ILE A 1 149 ? -24.857 7.839 38.205 1.00 52.69 149 ILE A CA 1
ATOM 1191 C C . ILE A 1 149 ? -24.689 8.479 39.588 1.00 52.69 149 ILE A C 1
ATOM 1193 O O . ILE A 1 149 ? -24.077 7.920 40.499 1.00 52.69 149 ILE A O 1
ATOM 1197 N N . ARG A 1 150 ? -25.221 9.697 39.746 1.00 50.59 150 ARG A N 1
ATOM 1198 C CA . ARG A 1 150 ? -25.359 10.289 41.074 1.00 50.59 150 ARG A CA 1
ATOM 1199 C C . ARG A 1 150 ? -26.563 9.646 41.745 1.00 50.59 150 ARG A C 1
ATOM 1201 O O . ARG A 1 150 ? -27.709 9.910 41.399 1.00 50.59 150 ARG A O 1
ATOM 1208 N N . VAL A 1 151 ? -26.247 8.735 42.653 1.00 49.12 151 VAL A N 1
ATOM 1209 C CA . VAL A 1 151 ? -27.190 8.077 43.546 1.00 49.12 151 VAL A CA 1
ATOM 1210 C C . VAL A 1 151 ? -27.774 9.138 44.480 1.00 49.12 151 VAL A C 1
ATOM 1212 O O . VAL A 1 151 ? -27.110 9.551 45.428 1.00 49.12 151 VAL A O 1
ATOM 1215 N N . ASP A 1 152 ? -29.009 9.568 44.216 1.00 52.47 152 ASP A N 1
ATOM 1216 C CA . ASP A 1 152 ? -29.864 10.148 45.252 1.00 52.47 152 ASP A CA 1
ATOM 1217 C C . ASP A 1 152 ? -30.285 8.998 46.177 1.00 52.47 152 ASP A C 1
ATOM 1219 O O . ASP A 1 152 ? -31.264 8.283 45.946 1.00 52.47 152 ASP A O 1
ATOM 1223 N N . SER A 1 153 ? -29.474 8.748 47.198 1.00 48.03 153 SER A N 1
ATOM 1224 C CA . SER A 1 153 ? -29.834 7.919 48.346 1.00 48.03 153 SER A CA 1
ATOM 1225 C C . SER A 1 153 ? -29.202 8.545 49.576 1.00 48.03 153 SER A C 1
ATOM 1227 O O . SER A 1 153 ? -28.073 8.233 49.951 1.00 48.03 153 SER A O 1
ATOM 1229 N N . ASP A 1 154 ? -29.956 9.474 50.159 1.00 52.12 154 ASP A N 1
ATOM 1230 C CA . ASP A 1 154 ? -29.807 9.854 51.554 1.00 52.12 154 ASP A CA 1
ATOM 1231 C C . ASP A 1 154 ? -30.060 8.606 52.414 1.00 52.12 154 ASP A C 1
ATOM 1233 O O . ASP A 1 154 ? -31.208 8.249 52.663 1.00 52.12 154 ASP A O 1
ATOM 1237 N N . ASP A 1 155 ? -28.995 7.943 52.861 1.00 47.34 155 ASP A N 1
ATOM 1238 C CA . ASP A 1 155 ? -29.047 7.022 53.998 1.00 47.34 155 ASP A CA 1
ATOM 1239 C C . ASP A 1 155 ? -27.892 7.355 54.951 1.00 47.34 155 ASP A C 1
ATOM 1241 O O . ASP A 1 155 ? -26.737 6.954 54.786 1.00 47.34 155 ASP A O 1
ATOM 1245 N N . ASP A 1 156 ? -28.244 8.175 55.938 1.00 53.09 156 ASP A N 1
ATOM 1246 C CA . ASP A 1 156 ? -27.422 8.603 57.063 1.00 53.09 156 ASP A CA 1
ATOM 1247 C C . ASP A 1 156 ? -27.185 7.430 58.025 1.00 53.09 156 ASP A C 1
ATOM 1249 O O . ASP A 1 156 ? -28.085 7.032 58.765 1.00 53.09 156 ASP A O 1
ATOM 1253 N N . LEU A 1 157 ? -25.968 6.875 58.027 1.00 49.91 157 LEU A N 1
ATOM 1254 C CA . LEU A 1 157 ? -25.500 5.972 59.079 1.00 49.91 157 LEU A CA 1
ATOM 1255 C C . LEU A 1 157 ? -24.056 6.290 59.479 1.00 49.91 157 LEU A C 1
ATOM 1257 O O . LEU A 1 157 ? -23.085 5.798 58.900 1.00 49.91 157 LEU A O 1
ATOM 1261 N N . SER A 1 158 ? -23.926 7.076 60.544 1.00 52.66 158 SER A N 1
ATOM 1262 C CA . SER A 1 158 ? -22.689 7.223 61.307 1.00 52.66 158 SER A CA 1
ATOM 1263 C C . SER A 1 158 ? -22.262 5.884 61.926 1.00 52.66 158 SER A C 1
ATOM 1265 O O . SER A 1 158 ? -22.989 5.330 62.754 1.00 52.66 158 SER A O 1
ATOM 1267 N N . PHE A 1 159 ? -21.067 5.397 61.582 1.00 47.47 159 PHE A N 1
ATOM 1268 C CA . PHE A 1 159 ? -20.435 4.249 62.234 1.00 47.47 159 PHE A CA 1
ATOM 1269 C C . PHE A 1 159 ? -19.087 4.659 62.837 1.00 47.47 159 PHE A C 1
ATOM 1271 O O . PHE A 1 159 ? -18.125 4.937 62.124 1.00 47.47 159 PHE A O 1
ATOM 1278 N N . ASP A 1 160 ? -19.071 4.728 64.166 1.00 57.41 160 ASP A N 1
ATOM 1279 C CA . ASP A 1 160 ? -17.904 4.937 65.024 1.00 57.41 160 ASP A CA 1
ATOM 1280 C C . ASP A 1 160 ? -17.284 3.571 65.377 1.00 57.41 160 ASP A C 1
ATOM 1282 O O . ASP A 1 160 ? -18.012 2.595 65.575 1.00 57.41 160 ASP A O 1
ATOM 1286 N N . GLY A 1 161 ? -15.953 3.472 65.420 1.00 45.47 161 GLY A N 1
ATOM 1287 C CA . GLY A 1 161 ? -15.262 2.179 65.504 1.00 45.47 161 GLY A CA 1
ATOM 1288 C C . GLY A 1 161 ? -13.742 2.284 65.394 1.00 45.47 161 GLY A C 1
ATOM 1289 O O . GLY A 1 161 ? -13.175 2.122 64.317 1.00 45.47 161 GLY A O 1
ATOM 1290 N N . SER A 1 162 ? -13.112 2.557 66.532 1.00 49.03 162 SER A N 1
ATOM 1291 C CA . SER A 1 162 ? -11.673 2.739 66.754 1.00 49.03 162 SER A CA 1
ATOM 1292 C C . SER A 1 162 ? -10.752 1.577 66.348 1.00 49.03 162 SER A C 1
ATOM 1294 O O . SER A 1 162 ? -11.124 0.411 66.451 1.00 49.03 162 SER A O 1
ATOM 1296 N N . ASP A 1 163 ? -9.519 1.966 66.008 1.00 48.19 163 ASP A N 1
ATOM 1297 C CA . ASP A 1 163 ? -8.220 1.281 66.127 1.00 48.19 163 ASP A CA 1
ATOM 1298 C C . ASP A 1 163 ? -8.153 -0.141 66.722 1.00 48.19 163 ASP A C 1
ATOM 1300 O O . ASP A 1 163 ? -8.607 -0.388 67.839 1.00 48.19 163 ASP A O 1
ATOM 1304 N N . GLU A 1 164 ? -7.352 -1.003 66.081 1.00 59.44 164 GLU A N 1
ATOM 1305 C CA . GLU A 1 164 ? -6.430 -1.877 66.820 1.00 59.44 164 GLU A CA 1
ATOM 1306 C C . GLU A 1 164 ? -5.139 -2.132 66.012 1.00 59.44 164 GLU A C 1
ATOM 1308 O O . GLU A 1 164 ? -5.172 -2.527 64.842 1.00 59.44 164 GLU A O 1
ATOM 1313 N N . GLU A 1 165 ? -3.985 -1.869 66.630 1.00 51.50 165 GLU A N 1
ATOM 1314 C CA . GLU A 1 165 ? -2.658 -2.170 66.082 1.00 51.50 165 GLU A CA 1
ATOM 1315 C C . GLU A 1 165 ? -2.354 -3.673 66.204 1.00 51.50 165 GLU A C 1
ATOM 1317 O O . GLU A 1 165 ? -2.718 -4.302 67.197 1.00 51.50 165 GLU A O 1
ATOM 1322 N N . ASN A 1 166 ? -1.603 -4.254 65.260 1.00 50.31 166 ASN A N 1
ATOM 1323 C CA . ASN A 1 166 ? -0.963 -5.550 65.503 1.00 50.31 166 ASN A CA 1
ATOM 1324 C C . ASN A 1 166 ? 0.396 -5.672 64.794 1.00 50.31 166 ASN A C 1
ATOM 1326 O O . ASN A 1 166 ? 0.478 -5.680 63.563 1.00 50.31 166 ASN A O 1
ATOM 1330 N N . GLU A 1 167 ? 1.463 -5.794 65.585 1.00 47.78 167 GLU A N 1
ATOM 1331 C CA . GLU A 1 167 ? 2.815 -6.105 65.113 1.00 47.78 167 GLU A CA 1
ATOM 1332 C C . GLU A 1 167 ? 3.007 -7.617 64.869 1.00 47.78 167 GLU A C 1
ATOM 1334 O O . GLU A 1 167 ? 2.397 -8.458 65.524 1.00 47.78 167 GLU A O 1
ATOM 1339 N N . GLY A 1 168 ? 3.924 -7.990 63.968 1.00 45.47 168 GLY A N 1
ATOM 1340 C CA . GLY A 1 168 ? 4.288 -9.398 63.737 1.00 45.47 168 GLY A CA 1
ATOM 1341 C C . GLY A 1 168 ? 4.870 -9.647 62.339 1.00 45.47 168 GLY A C 1
ATOM 1342 O O . GLY A 1 168 ? 4.136 -9.976 61.418 1.00 45.47 168 GLY A O 1
ATOM 1343 N N . ALA A 1 169 ? 6.132 -9.329 62.042 1.00 45.25 169 ALA A N 1
ATOM 1344 C CA . ALA A 1 169 ? 7.365 -10.009 62.470 1.00 45.25 169 ALA A CA 1
ATOM 1345 C C . ALA A 1 169 ? 7.747 -11.275 61.653 1.00 45.25 169 ALA A C 1
ATOM 1347 O O . ALA A 1 169 ? 7.164 -12.340 61.809 1.00 45.25 169 ALA A O 1
ATOM 1348 N N . VAL A 1 170 ? 8.863 -11.143 60.913 1.00 48.62 170 VAL A N 1
ATOM 1349 C CA . VAL A 1 170 ? 9.863 -12.186 60.561 1.00 48.62 170 VAL A CA 1
ATOM 1350 C C . VAL A 1 170 ? 9.482 -13.287 59.546 1.00 48.62 170 VAL A C 1
ATOM 1352 O O . VAL A 1 170 ? 8.617 -14.121 59.779 1.00 48.62 170 VAL A O 1
ATOM 1355 N N . GLY A 1 171 ? 10.271 -13.397 58.462 1.00 46.31 171 GLY A N 1
ATOM 1356 C CA . GLY A 1 171 ? 10.184 -14.514 57.506 1.00 46.31 171 GLY A CA 1
ATOM 1357 C C . GLY A 1 171 ? 11.224 -14.493 56.372 1.00 46.31 171 GLY A C 1
ATOM 1358 O O . GLY A 1 171 ? 10.885 -14.232 55.224 1.00 46.31 171 GLY A O 1
ATOM 1359 N N . ASN A 1 172 ? 12.498 -14.772 56.675 1.00 45.00 172 ASN A N 1
ATOM 1360 C CA . ASN A 1 172 ? 13.554 -14.976 55.663 1.00 45.00 172 ASN A CA 1
ATOM 1361 C C . ASN A 1 172 ? 13.241 -16.155 54.720 1.00 45.00 172 ASN A C 1
ATOM 1363 O O . ASN A 1 172 ? 12.784 -17.184 55.213 1.00 45.00 172 ASN A O 1
ATOM 1367 N N . S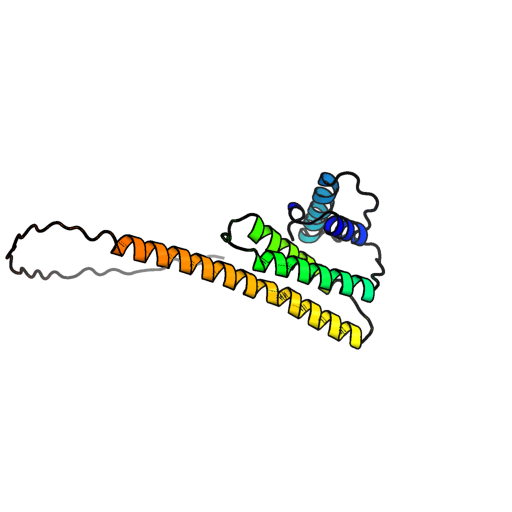ER A 1 173 ? 13.658 -16.077 53.440 1.00 50.94 173 SER A N 1
ATOM 1368 C CA . SER A 1 173 ? 14.490 -17.106 52.755 1.00 50.94 173 SER A CA 1
ATOM 1369 C C . SER A 1 173 ? 14.675 -16.861 51.241 1.00 50.94 173 SER A C 1
ATOM 1371 O O . SER A 1 173 ? 13.806 -17.181 50.437 1.00 50.94 173 SER A O 1
ATOM 1373 N N . THR A 1 174 ? 15.868 -16.414 50.833 1.00 54.34 174 THR A N 1
ATOM 1374 C CA . THR A 1 174 ? 16.496 -16.826 49.555 1.00 54.34 174 THR A CA 1
ATOM 1375 C C . THR A 1 174 ? 17.511 -17.932 49.891 1.00 54.34 174 THR A C 1
ATOM 1377 O O . THR A 1 174 ? 18.092 -17.865 50.979 1.00 54.34 174 THR A O 1
ATOM 1380 N N . PRO A 1 175 ? 17.720 -18.981 49.061 1.00 57.19 175 PRO A N 1
ATOM 1381 C CA . PRO A 1 175 ? 18.432 -18.874 47.771 1.00 57.19 175 PRO A CA 1
ATOM 1382 C C . PRO A 1 175 ? 17.898 -19.903 46.723 1.00 57.19 175 PRO A C 1
ATOM 1384 O O . PRO A 1 175 ? 16.749 -20.301 46.845 1.00 57.19 175 PRO A O 1
ATOM 1387 N N . LYS A 1 176 ? 18.572 -20.415 45.669 1.00 58.78 176 LYS A N 1
ATOM 1388 C CA . LYS A 1 176 ? 19.898 -20.272 44.993 1.00 58.78 176 LYS A CA 1
ATOM 1389 C C . LYS A 1 176 ? 19.672 -20.648 43.491 1.00 58.78 176 LYS A C 1
ATOM 1391 O O . LYS A 1 176 ? 18.694 -21.342 43.221 1.00 58.78 176 LYS A O 1
AT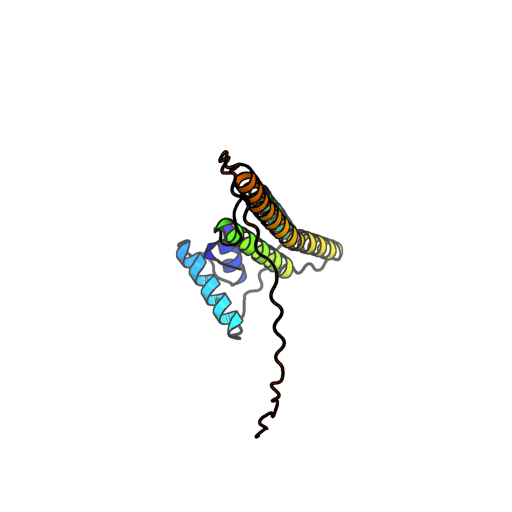OM 1396 N N . PRO A 1 177 ? 20.524 -20.277 42.508 1.00 62.41 177 PRO A N 1
ATOM 1397 C CA . PRO A 1 177 ? 20.304 -20.620 41.097 1.00 62.41 177 PRO A CA 1
ATOM 1398 C C . PRO A 1 177 ? 20.845 -22.016 40.733 1.00 62.41 177 PRO A C 1
ATOM 1400 O O . PRO A 1 177 ? 21.765 -22.520 41.381 1.00 62.41 177 PRO A O 1
ATOM 1403 N N . ALA A 1 178 ? 20.327 -22.603 39.649 1.00 58.91 178 ALA A N 1
ATOM 1404 C CA . ALA A 1 178 ? 20.859 -23.823 39.038 1.00 58.91 178 ALA A CA 1
ATOM 1405 C C . ALA A 1 178 ? 21.770 -23.493 37.837 1.00 58.91 178 ALA A C 1
ATOM 1407 O O . ALA A 1 178 ? 21.416 -22.672 36.992 1.00 58.91 178 ALA A O 1
ATOM 1408 N N . GLY A 1 179 ? 22.943 -24.134 37.771 1.00 50.31 179 GLY A N 1
ATOM 1409 C CA . GLY A 1 179 ? 23.868 -24.044 36.633 1.00 50.31 179 GLY A CA 1
ATOM 1410 C C . GLY A 1 179 ? 23.355 -24.804 35.400 1.00 50.31 179 GLY A C 1
ATOM 1411 O O . GLY A 1 179 ? 22.555 -25.722 35.521 1.00 50.31 179 GLY A O 1
ATOM 1412 N N . VAL A 1 180 ? 23.720 -24.376 34.189 1.00 55.88 180 VAL A N 1
ATOM 1413 C CA . VAL A 1 180 ? 24.915 -24.856 33.457 1.00 55.88 180 VAL A CA 1
ATOM 1414 C C . VAL A 1 180 ? 24.862 -26.352 33.127 1.00 55.88 180 VAL A C 1
ATOM 1416 O O . VAL A 1 180 ? 25.101 -27.185 33.996 1.00 55.88 180 VAL A O 1
ATOM 1419 N N . THR A 1 181 ? 24.735 -26.690 31.838 1.00 58.28 181 THR A N 1
ATOM 1420 C CA . THR A 1 181 ? 25.648 -27.659 31.193 1.00 58.28 181 THR A CA 1
ATOM 1421 C C . THR A 1 181 ? 25.575 -27.627 29.660 1.00 58.28 181 THR A C 1
ATOM 1423 O O . THR A 1 181 ? 24.529 -27.919 29.100 1.00 58.28 181 THR A O 1
ATOM 1426 N N . LYS A 1 182 ? 26.750 -27.384 29.055 1.00 58.44 182 LYS A N 1
ATOM 1427 C CA . LYS A 1 182 ? 27.209 -27.768 27.701 1.00 58.44 182 LYS A CA 1
ATOM 1428 C C . LYS A 1 182 ? 26.446 -27.238 26.484 1.00 58.44 182 LYS A C 1
ATOM 1430 O O . LYS A 1 182 ? 25.470 -27.887 26.063 1.00 58.44 182 LYS A O 1
#

Organism: NCBI:txid559131

Radius of gyration: 28.78 Å; chains: 1; bounding box: 57×42×85 Å

Secondary structure (DSSP, 8-state):
--GGGS-HHHHHHHHHTTT-----SHHHHHHHHHHHHHHHHTT-----------HHHHHHHHHHHHHHHHHHHHT--S-TTSHHHHHHHHHHHHHHHHHHH----SHHHHHHHHHHHHHHHHHHHHHHHHHHHHHHHHHHHHHHHHHT----------------------------PPP---

Foldseek 3Di:
DQLVLDDPVLLQVLQVQQPHPDQDDSVSSRVVSVVVVVCVVVVNDDDGDPDPDPLVVLLVVLVVLLVVLVVLLVVDQDACVDPSVVSSVVSLVSSLVSLVPDDDPDPVSVVSSVVSNVSSVVSVVSSVVNNVVNVVVVVVVVVVVVVVPPDPDPDDDDDDDDDDDDDDDDDDDDDDDDDDDD

pLDDT: mean 81.66, std 16.48, range [45.0, 97.5]